Protein AF-A0A7X6GDA0-F1 (afdb_monomer_lite)

Radius of gyration: 28.95 Å; chains: 1; bounding box: 77×45×60 Å

Structure (mmCIF, N/CA/C/O backbone):
data_AF-A0A7X6GDA0-F1
#
_entry.id   AF-A0A7X6GDA0-F1
#
loop_
_atom_site.group_PDB
_atom_site.id
_atom_site.type_symbol
_atom_site.label_atom_id
_atom_site.label_alt_id
_atom_site.label_comp_id
_atom_site.label_asym_id
_atom_site.label_entity_id
_atom_site.label_seq_id
_atom_site.pdbx_PDB_ins_code
_atom_site.Cartn_x
_atom_site.Cartn_y
_atom_site.Cartn_z
_atom_site.occupancy
_atom_site.B_iso_or_equiv
_atom_site.auth_seq_id
_atom_site.auth_comp_id
_atom_site.auth_asym_id
_atom_site.auth_atom_id
_atom_site.pdbx_PDB_model_num
ATOM 1 N N . MET A 1 1 ? -23.484 -17.228 -17.384 1.00 45.59 1 MET A N 1
ATOM 2 C CA . MET A 1 1 ? -22.790 -18.532 -17.406 1.00 45.59 1 MET A CA 1
ATOM 3 C C . MET A 1 1 ? -22.119 -18.709 -18.762 1.00 45.59 1 MET A C 1
ATOM 5 O O . MET A 1 1 ? -22.792 -19.234 -19.617 1.00 45.59 1 MET A O 1
ATOM 9 N N . PHE A 1 2 ? -20.891 -18.221 -18.976 1.00 39.00 2 PHE A N 1
ATOM 10 C CA . PHE A 1 2 ? -19.937 -18.531 -20.073 1.00 39.00 2 PHE A CA 1
ATOM 11 C C . PHE A 1 2 ? -18.741 -17.587 -19.851 1.00 39.00 2 PHE A C 1
ATOM 13 O O . PHE A 1 2 ? -18.967 -16.425 -19.544 1.00 39.00 2 PHE A O 1
ATOM 20 N N . ALA A 1 3 ? -17.473 -17.927 -19.988 1.00 46.41 3 ALA A N 1
ATOM 21 C CA . ALA A 1 3 ? -16.740 -19.177 -19.969 1.00 46.41 3 ALA A CA 1
ATOM 22 C C . ALA A 1 3 ? -15.289 -18.738 -19.714 1.00 46.41 3 ALA A C 1
ATOM 24 O O . ALA A 1 3 ? -14.845 -17.717 -20.238 1.00 46.41 3 ALA A O 1
ATOM 25 N N . ASN A 1 4 ? -14.583 -19.492 -18.882 1.00 49.69 4 ASN A N 1
ATOM 26 C CA . ASN A 1 4 ? -13.170 -19.301 -18.593 1.00 49.69 4 ASN A CA 1
ATOM 27 C C . ASN A 1 4 ? -12.352 -19.372 -19.890 1.00 49.69 4 ASN A C 1
ATOM 29 O O . ASN A 1 4 ? -12.374 -20.400 -20.566 1.00 49.69 4 ASN A O 1
ATOM 33 N N . LEU A 1 5 ? -11.599 -18.321 -20.216 1.00 53.31 5 LEU A N 1
ATOM 34 C CA . LEU A 1 5 ? -10.538 -18.410 -21.215 1.00 53.31 5 LEU A CA 1
ATOM 35 C C . LEU A 1 5 ? -9.213 -18.629 -20.492 1.00 53.31 5 LEU A C 1
ATOM 37 O O . LEU A 1 5 ? -8.702 -17.777 -19.770 1.00 53.31 5 LEU A O 1
ATOM 41 N N . HIS A 1 6 ? -8.737 -19.858 -20.646 1.00 53.34 6 HIS A N 1
ATOM 42 C CA . HIS A 1 6 ? -7.552 -20.413 -20.027 1.00 53.34 6 HIS A CA 1
ATOM 43 C C . HIS A 1 6 ? -6.275 -19.717 -20.512 1.00 53.34 6 HIS A C 1
ATOM 45 O O . HIS A 1 6 ? -6.033 -19.575 -21.708 1.00 53.34 6 HIS A O 1
ATOM 51 N N . TYR A 1 7 ? -5.434 -19.360 -19.545 1.00 45.78 7 TYR A N 1
ATOM 52 C CA . TYR A 1 7 ? -4.042 -18.955 -19.704 1.00 45.78 7 TYR A CA 1
ATOM 53 C C . TYR A 1 7 ? -3.219 -20.105 -20.312 1.00 45.78 7 TYR A C 1
ATOM 55 O O . TYR A 1 7 ? -3.065 -21.163 -19.696 1.00 45.78 7 TYR A O 1
ATOM 63 N N . THR A 1 8 ? -2.695 -19.921 -21.526 1.00 54.19 8 THR A N 1
ATOM 64 C CA . THR A 1 8 ? -1.843 -20.912 -22.198 1.00 54.19 8 THR A CA 1
ATOM 65 C C . THR A 1 8 ? -0.380 -20.669 -21.854 1.00 54.19 8 THR A C 1
ATOM 67 O O . THR A 1 8 ? 0.258 -19.740 -22.349 1.00 54.19 8 THR A O 1
ATOM 70 N N . ALA A 1 9 ? 0.147 -21.534 -20.995 1.00 46.72 9 ALA A N 1
ATOM 71 C CA . ALA A 1 9 ? 1.543 -21.574 -20.613 1.00 46.72 9 ALA A CA 1
ATOM 72 C C . ALA A 1 9 ? 2.436 -22.237 -21.684 1.00 46.72 9 ALA A C 1
ATOM 74 O O . ALA A 1 9 ? 2.055 -23.221 -22.312 1.00 46.72 9 ALA A O 1
ATOM 75 N N . ARG A 1 10 ? 3.694 -21.775 -21.704 1.00 50.91 10 ARG A N 1
ATOM 76 C CA . ARG A 1 10 ? 4.923 -22.576 -21.861 1.00 50.91 10 ARG A CA 1
ATOM 77 C C . ARG A 1 10 ? 5.287 -23.068 -23.275 1.00 50.91 10 ARG A C 1
ATOM 79 O O . ARG A 1 10 ? 4.845 -24.117 -23.728 1.00 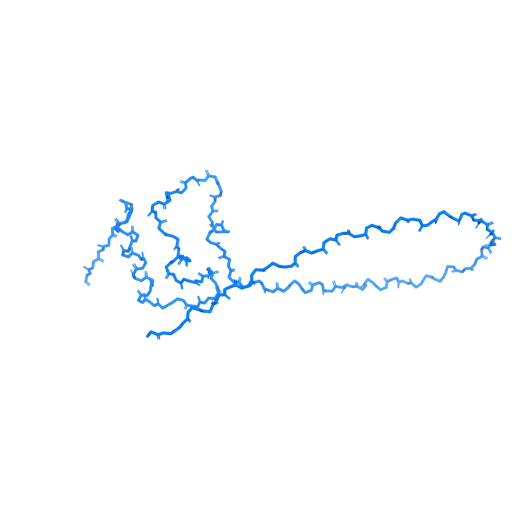50.91 10 ARG A O 1
ATOM 86 N N . LYS A 1 11 ? 6.307 -22.430 -23.862 1.00 53.75 11 LYS A N 1
ATOM 87 C CA . LYS A 1 11 ? 7.265 -23.116 -24.746 1.00 53.75 11 LYS A CA 1
ATOM 88 C C . LYS A 1 11 ? 8.669 -22.524 -24.590 1.00 53.75 11 LYS A C 1
ATOM 90 O O . LYS A 1 11 ? 9.060 -21.626 -25.320 1.00 53.75 11 LYS A O 1
ATOM 95 N N . ASN A 1 12 ? 9.417 -23.047 -23.619 1.00 58.22 12 ASN A N 1
ATOM 96 C CA . ASN A 1 12 ? 10.870 -22.918 -23.575 1.00 58.22 12 ASN A CA 1
ATOM 97 C C . ASN A 1 12 ? 11.446 -24.213 -24.160 1.00 58.22 12 ASN A C 1
ATOM 99 O O . ASN A 1 12 ? 11.232 -25.279 -23.581 1.00 58.22 12 ASN A O 1
ATOM 103 N N . SER A 1 13 ? 12.121 -24.146 -25.307 1.00 55.50 13 SER A N 1
ATOM 104 C CA . SER A 1 13 ? 12.787 -25.310 -25.896 1.00 55.50 13 SER A CA 1
ATOM 105 C C . SER A 1 13 ? 14.222 -24.978 -26.290 1.00 55.50 13 SER A C 1
ATOM 107 O O . SER A 1 13 ? 14.469 -24.456 -27.369 1.00 55.50 13 SER A O 1
ATOM 109 N N . LEU A 1 14 ? 15.119 -25.364 -25.381 1.00 55.09 14 LEU A N 1
ATOM 110 C CA . LEU A 1 14 ? 16.316 -26.161 -25.651 1.00 55.09 14 LEU A CA 1
ATOM 111 C C . LEU A 1 14 ? 17.443 -25.510 -26.470 1.00 55.09 14 LEU A C 1
ATOM 113 O O . LEU A 1 14 ? 17.391 -25.368 -27.686 1.00 55.09 14 LEU A O 1
ATOM 117 N N . SER A 1 15 ? 18.522 -25.244 -25.730 1.00 47.56 15 SER A N 1
ATOM 118 C CA . SER A 1 15 ? 19.909 -25.158 -26.184 1.00 47.56 15 SER A CA 1
ATOM 119 C C . SER A 1 15 ? 20.271 -26.293 -27.150 1.00 47.56 15 SER A C 1
ATOM 121 O O . SER A 1 15 ? 20.088 -27.468 -26.827 1.00 47.56 15 SER A O 1
ATOM 123 N N . LEU A 1 16 ? 20.842 -25.933 -28.300 1.00 51.34 16 LEU A N 1
ATOM 124 C CA . LEU A 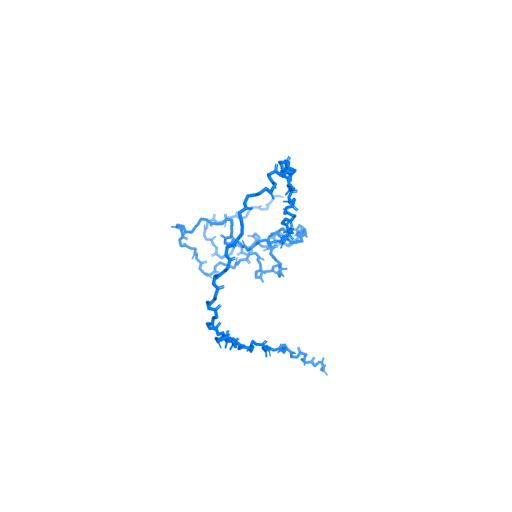1 16 ? 21.629 -26.822 -29.149 1.00 51.34 16 LEU A CA 1
ATOM 125 C C . LEU A 1 16 ? 22.998 -26.179 -29.364 1.00 51.34 16 LEU A C 1
ATOM 127 O O . LEU A 1 16 ? 23.195 -25.327 -30.228 1.00 51.34 16 LEU A O 1
ATOM 131 N N . ALA A 1 17 ? 23.938 -26.597 -28.520 1.00 50.38 17 ALA A N 1
ATOM 132 C CA . ALA A 1 17 ? 25.360 -26.424 -28.734 1.00 50.38 17 ALA A CA 1
ATOM 133 C C . ALA A 1 17 ? 25.755 -27.047 -30.084 1.00 50.38 17 ALA A C 1
ATOM 135 O O . ALA A 1 17 ? 25.581 -28.248 -30.285 1.00 50.38 17 ALA A O 1
ATOM 136 N N . SER A 1 18 ? 26.316 -26.241 -30.985 1.00 51.19 18 SER A N 1
ATOM 137 C CA . SER A 1 18 ? 27.047 -26.737 -32.150 1.00 51.19 18 SER A CA 1
ATOM 138 C C . SER A 1 18 ? 28.539 -26.542 -31.902 1.00 51.19 18 SER A C 1
ATOM 140 O O . SER A 1 18 ? 29.073 -25.440 -31.996 1.00 51.19 18 SER A O 1
ATOM 142 N N . LEU A 1 19 ? 29.171 -27.648 -31.526 1.00 48.59 19 LEU A N 1
ATOM 143 C CA . LEU A 1 19 ? 30.608 -27.885 -31.423 1.00 48.59 19 LEU A CA 1
ATOM 144 C C . LEU A 1 19 ? 31.094 -28.468 -32.767 1.00 48.59 19 LEU A C 1
ATOM 146 O O . LEU A 1 19 ? 30.356 -29.253 -33.353 1.00 48.59 19 LEU A O 1
ATOM 150 N N . LEU A 1 20 ? 32.335 -28.141 -33.164 1.00 44.59 20 LEU A N 1
ATOM 151 C CA . LEU A 1 20 ? 33.132 -28.517 -34.364 1.00 44.59 20 LEU A CA 1
ATOM 152 C C . LEU A 1 20 ? 33.337 -27.330 -35.331 1.00 44.59 20 LEU A C 1
ATOM 154 O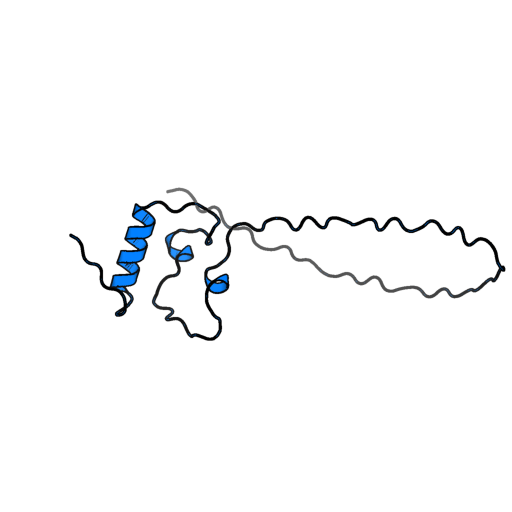 O . LEU A 1 20 ? 32.384 -26.657 -35.682 1.00 44.59 20 LEU A O 1
ATOM 158 N N . ALA A 1 21 ? 34.535 -27.017 -35.835 1.00 46.75 21 ALA A N 1
ATOM 159 C CA . ALA A 1 21 ? 35.738 -27.828 -35.998 1.00 46.75 21 ALA A CA 1
ATOM 160 C C . ALA A 1 21 ? 37.022 -26.974 -35.965 1.00 46.75 21 ALA A C 1
ATOM 162 O O . ALA A 1 21 ? 37.020 -25.797 -36.324 1.00 46.75 21 ALA A O 1
ATOM 163 N N . LEU A 1 22 ? 38.124 -27.617 -35.566 1.00 48.19 22 LEU A N 1
ATOM 164 C CA . LEU A 1 22 ? 39.490 -27.129 -35.728 1.00 48.19 22 LEU A CA 1
ATOM 165 C C . LEU A 1 22 ? 39.845 -26.942 -37.210 1.00 48.19 22 LEU A C 1
ATOM 167 O O . LEU A 1 22 ? 39.499 -27.772 -38.048 1.00 48.19 22 LEU A O 1
ATOM 171 N N . GLY A 1 23 ? 40.646 -25.916 -37.489 1.00 47.00 23 GLY A N 1
ATOM 172 C CA . GLY A 1 23 ? 41.312 -25.718 -38.772 1.00 47.00 23 GLY A CA 1
ATOM 173 C C . GLY A 1 23 ? 42.389 -24.643 -38.673 1.00 47.00 23 GLY A C 1
ATOM 174 O O . GLY A 1 23 ? 42.186 -23.513 -39.097 1.00 47.00 23 GLY A O 1
ATOM 175 N N . THR A 1 24 ? 43.534 -24.976 -38.079 1.00 54.12 24 THR A N 1
ATOM 176 C CA . THR A 1 24 ? 44.763 -24.181 -38.191 1.00 54.12 24 THR A CA 1
ATOM 177 C C . THR A 1 24 ? 45.364 -24.355 -39.584 1.00 54.12 24 THR A C 1
ATOM 179 O O . THR A 1 24 ? 45.662 -25.492 -39.929 1.00 54.12 24 THR A O 1
ATOM 182 N N . ILE A 1 25 ? 45.627 -23.268 -40.318 1.00 60.00 25 ILE A N 1
ATOM 183 C CA . ILE A 1 25 ? 46.816 -23.078 -41.174 1.00 60.00 25 ILE A CA 1
ATOM 184 C C . ILE A 1 25 ? 47.115 -21.571 -41.216 1.00 60.00 25 ILE A C 1
ATOM 186 O O . ILE A 1 25 ? 46.261 -20.754 -41.551 1.00 60.00 25 ILE A O 1
ATOM 190 N N . ALA A 1 26 ? 48.348 -21.230 -40.848 1.00 48.34 26 ALA A N 1
ATOM 191 C CA . ALA A 1 26 ? 48.938 -19.906 -40.951 1.00 48.34 26 ALA A CA 1
ATOM 192 C C . ALA A 1 26 ? 49.553 -19.706 -42.346 1.00 48.34 26 ALA A C 1
ATOM 194 O O . ALA A 1 26 ? 50.265 -20.583 -42.833 1.00 48.34 26 ALA A O 1
ATOM 195 N N . PHE A 1 27 ? 49.351 -18.537 -42.957 1.00 45.09 27 PHE A N 1
ATOM 196 C CA . PHE A 1 27 ? 50.189 -18.062 -44.058 1.00 45.09 27 PHE A CA 1
ATOM 197 C C . PHE A 1 27 ? 50.410 -16.557 -43.901 1.00 45.09 27 PHE A C 1
ATOM 199 O O . PHE A 1 27 ? 49.465 -15.770 -43.905 1.00 45.09 27 PHE A O 1
ATOM 206 N N . GLY A 1 28 ? 51.666 -16.182 -43.664 1.00 46.78 28 GLY A N 1
ATOM 207 C CA . GLY A 1 28 ? 52.084 -14.803 -43.459 1.00 46.78 28 GLY A CA 1
ATOM 208 C C . GLY A 1 28 ? 52.201 -14.037 -44.772 1.00 46.78 28 GLY A C 1
ATOM 209 O O . GLY A 1 28 ? 52.686 -14.565 -45.768 1.00 46.78 28 GLY A O 1
ATOM 210 N N . ALA A 1 29 ? 51.827 -12.762 -44.738 1.00 46.53 29 ALA A N 1
ATOM 211 C CA . ALA A 1 29 ? 52.375 -11.740 -45.614 1.00 46.53 29 ALA A CA 1
ATOM 212 C C . ALA A 1 29 ? 52.364 -10.402 -44.869 1.00 46.53 29 ALA A C 1
ATOM 214 O O . ALA A 1 29 ? 51.465 -10.079 -44.095 1.00 46.53 29 ALA A O 1
ATOM 215 N N . THR A 1 30 ? 53.457 -9.688 -45.057 1.00 48.22 30 THR A N 1
ATOM 216 C CA . THR A 1 30 ? 53.955 -8.556 -44.292 1.00 48.22 30 THR A CA 1
ATOM 217 C C . THR A 1 30 ? 53.294 -7.232 -44.679 1.00 48.22 30 THR A C 1
ATOM 219 O O . THR A 1 30 ? 53.073 -6.974 -45.855 1.00 48.22 30 THR A O 1
ATOM 222 N N . SER A 1 31 ? 53.097 -6.379 -43.668 1.00 55.66 31 SER A N 1
ATOM 223 C CA . SER A 1 31 ? 53.173 -4.905 -43.674 1.00 55.66 31 SER A CA 1
ATOM 224 C C . SER A 1 31 ? 52.557 -4.100 -44.833 1.00 55.66 31 SER A C 1
ATOM 226 O O . SER A 1 31 ? 53.130 -4.003 -45.915 1.00 55.66 31 SER A O 1
ATOM 228 N N . SER A 1 32 ? 51.491 -3.372 -44.483 1.00 46.28 32 SER A N 1
ATOM 229 C CA . SER A 1 32 ? 51.008 -2.048 -44.941 1.00 46.28 32 SER A CA 1
ATOM 230 C C . SER A 1 32 ? 49.486 -2.153 -45.089 1.00 46.28 32 SER A C 1
ATOM 232 O O . SER A 1 32 ? 48.983 -2.967 -45.841 1.00 46.28 32 SER A O 1
ATOM 234 N N . GLN A 1 33 ? 48.663 -1.492 -44.283 1.00 49.16 33 GLN A N 1
ATOM 235 C CA . GLN A 1 33 ? 48.499 -0.050 -44.275 1.00 49.16 33 GLN A CA 1
ATOM 236 C C . GLN A 1 33 ? 47.704 0.299 -43.009 1.00 49.16 33 GLN A C 1
ATOM 238 O O . GLN A 1 33 ? 46.542 -0.072 -42.862 1.00 49.16 33 GLN A O 1
ATOM 243 N N . GLN A 1 34 ? 48.340 0.997 -42.074 1.00 49.66 34 GLN A N 1
ATOM 244 C CA . GLN A 1 34 ? 47.634 1.664 -40.991 1.00 49.66 34 GLN A CA 1
ATOM 245 C C . GLN A 1 34 ? 46.965 2.902 -41.591 1.00 49.66 34 GLN A C 1
ATOM 247 O O . GLN A 1 34 ? 47.558 3.977 -41.643 1.00 49.66 34 GLN A O 1
ATOM 252 N N . VAL A 1 35 ? 45.746 2.735 -42.104 1.00 41.94 35 VAL A N 1
ATOM 253 C CA . VAL A 1 35 ? 44.830 3.862 -42.271 1.00 41.94 35 VAL A CA 1
ATOM 254 C C . VAL A 1 35 ? 44.242 4.102 -40.893 1.00 41.94 35 VAL A C 1
ATOM 256 O O . VAL A 1 35 ? 43.367 3.369 -40.438 1.00 41.94 35 VAL A O 1
ATOM 259 N N . SER A 1 36 ? 44.767 5.113 -40.208 1.00 42.47 36 SER A N 1
ATOM 260 C CA . SER A 1 36 ? 44.164 5.695 -39.015 1.00 42.47 36 SER A CA 1
ATOM 261 C C . SER A 1 36 ? 42.848 6.367 -39.413 1.00 42.47 36 SER A C 1
ATOM 263 O O . SER A 1 36 ? 42.734 7.589 -39.418 1.00 42.47 36 SER A O 1
ATOM 265 N N . ALA A 1 37 ? 41.838 5.581 -39.784 1.00 50.47 37 ALA A N 1
ATOM 266 C CA . ALA A 1 37 ? 40.474 6.029 -39.612 1.00 50.47 37 ALA A CA 1
ATOM 267 C C . ALA A 1 37 ? 40.317 6.154 -38.099 1.00 50.47 37 ALA A C 1
ATOM 269 O O . ALA A 1 37 ? 40.299 5.145 -37.393 1.00 50.47 37 ALA A O 1
ATOM 270 N N . GLN A 1 38 ? 40.301 7.389 -37.588 1.00 63.22 38 GLN A N 1
ATOM 271 C CA . GLN A 1 38 ? 39.780 7.637 -36.251 1.00 63.22 38 GLN A CA 1
ATOM 272 C C . GLN A 1 38 ? 38.474 6.849 -36.160 1.00 63.22 38 GLN A C 1
ATOM 274 O O . GLN A 1 38 ? 37.586 7.095 -36.984 1.00 63.22 38 GLN A O 1
ATOM 279 N N . PRO A 1 39 ? 38.342 5.886 -35.232 1.00 56.50 39 PRO A N 1
ATOM 280 C CA . PRO A 1 39 ? 37.031 5.370 -34.935 1.00 56.50 39 PRO A CA 1
ATOM 281 C C . PRO A 1 39 ? 36.287 6.590 -34.412 1.00 56.50 39 PRO A C 1
ATOM 283 O O . PRO A 1 39 ? 36.555 7.067 -33.309 1.00 56.50 39 PRO A O 1
ATOM 286 N N . ALA A 1 40 ? 35.418 7.172 -35.241 1.00 55.66 40 ALA A N 1
ATOM 287 C CA . ALA A 1 40 ? 34.356 7.997 -34.715 1.00 55.66 40 ALA A CA 1
ATOM 288 C C . ALA A 1 40 ? 33.733 7.109 -33.647 1.00 55.66 40 ALA A C 1
ATOM 290 O O . ALA A 1 40 ? 33.282 6.005 -33.963 1.00 55.66 40 ALA A O 1
ATOM 291 N N . LEU A 1 41 ? 33.870 7.515 -32.383 1.00 51.44 41 LEU A N 1
ATOM 292 C CA . LEU A 1 41 ? 33.219 6.863 -31.267 1.00 51.44 41 LEU A CA 1
ATOM 293 C C . LEU A 1 41 ? 31.745 6.920 -31.626 1.00 51.44 41 LEU A C 1
ATOM 295 O O . LEU A 1 41 ? 31.093 7.951 -31.479 1.00 51.44 41 LEU A O 1
ATOM 299 N N . SER A 1 42 ? 31.272 5.840 -32.240 1.00 56.22 42 SER A N 1
ATOM 300 C CA . SER A 1 42 ? 29.884 5.646 -32.566 1.00 56.22 42 SER A CA 1
ATOM 301 C C . SER A 1 42 ? 29.272 5.422 -31.204 1.00 56.22 42 SER A C 1
ATOM 303 O O . SER A 1 42 ? 29.242 4.300 -30.702 1.00 56.22 42 SER A O 1
ATOM 305 N N . SER A 1 43 ? 28.934 6.529 -30.547 1.00 59.97 43 SER A N 1
ATOM 306 C CA . SER A 1 43 ? 28.170 6.567 -29.320 1.00 59.97 43 SER A CA 1
ATOM 307 C C . SER A 1 43 ? 26.840 5.931 -29.676 1.00 59.97 43 SER A C 1
ATOM 309 O O . SER A 1 43 ? 25.907 6.608 -30.102 1.00 59.97 43 SER A O 1
ATOM 311 N N . ALA A 1 44 ? 26.792 4.602 -29.624 1.00 65.25 44 ALA A N 1
ATOM 312 C CA . ALA A 1 44 ? 25.558 3.864 -29.680 1.00 65.25 44 ALA A CA 1
ATOM 313 C C . ALA A 1 44 ? 24.781 4.353 -28.464 1.00 65.25 44 ALA A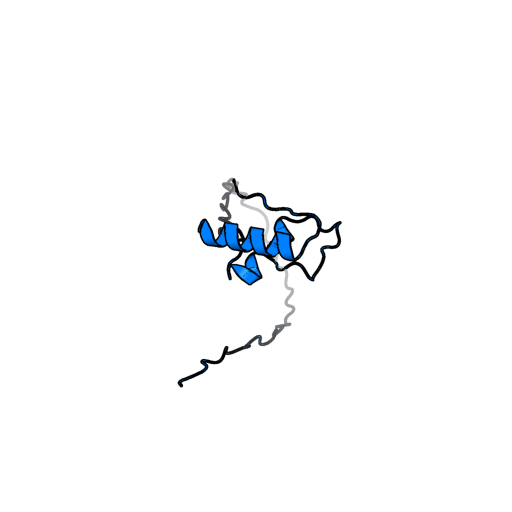 C 1
ATOM 315 O O . ALA A 1 44 ? 25.096 4.010 -27.325 1.00 65.25 44 ALA A O 1
ATOM 316 N N . VAL A 1 45 ? 23.844 5.265 -28.708 1.00 71.62 45 VAL A N 1
ATOM 317 C CA . VAL A 1 45 ? 22.875 5.683 -27.710 1.00 71.62 45 VAL A CA 1
ATOM 318 C C . VAL A 1 45 ? 22.040 4.442 -27.446 1.00 71.62 45 VAL A C 1
ATOM 320 O O . VAL A 1 45 ? 21.134 4.109 -28.206 1.00 71.62 45 VAL A O 1
ATOM 323 N N . THR A 1 46 ? 22.412 3.700 -26.408 1.00 73.88 46 THR A N 1
ATOM 324 C CA . THR A 1 46 ? 21.583 2.632 -25.868 1.00 73.88 46 THR A CA 1
ATOM 325 C C . THR A 1 46 ? 20.344 3.305 -25.295 1.00 73.88 46 THR A C 1
ATOM 327 O O . THR A 1 46 ? 20.381 3.861 -24.200 1.00 73.88 46 THR A O 1
ATOM 330 N N . ILE A 1 47 ? 19.257 3.316 -26.065 1.00 79.50 47 ILE A N 1
ATOM 331 C CA . ILE A 1 47 ? 17.947 3.710 -25.556 1.00 79.50 47 ILE A CA 1
ATOM 332 C C . ILE A 1 47 ? 17.470 2.543 -24.695 1.00 79.50 47 ILE A C 1
ATOM 334 O O . ILE A 1 47 ? 16.964 1.549 -25.215 1.00 79.50 47 ILE A O 1
ATOM 338 N N . THR A 1 48 ? 17.688 2.628 -23.383 1.00 81.62 48 THR A N 1
ATOM 339 C CA . THR A 1 48 ? 17.031 1.719 -22.442 1.00 81.62 48 THR A CA 1
ATOM 340 C C . THR A 1 48 ? 15.534 2.029 -22.497 1.00 81.62 48 THR A C 1
ATOM 342 O O . THR A 1 48 ? 15.165 3.177 -22.242 1.00 81.62 48 THR A O 1
ATOM 345 N N . PRO A 1 49 ? 14.671 1.072 -22.881 1.00 79.31 49 PRO A N 1
ATOM 346 C CA . PRO A 1 49 ? 13.236 1.310 -22.901 1.00 79.31 49 PRO A CA 1
ATOM 347 C C . PRO A 1 49 ? 12.739 1.558 -21.476 1.00 79.31 49 PRO A C 1
ATOM 349 O O . PRO A 1 49 ? 13.189 0.901 -20.535 1.00 79.31 49 PRO A O 1
ATOM 352 N N . ASP A 1 50 ? 11.814 2.505 -21.332 1.00 79.75 50 ASP A N 1
ATOM 353 C CA . ASP A 1 50 ? 11.088 2.689 -20.082 1.00 79.75 50 ASP A CA 1
ATOM 354 C C . ASP A 1 50 ? 10.248 1.437 -19.805 1.00 79.75 50 ASP A C 1
ATOM 356 O O . ASP A 1 50 ? 9.526 0.950 -20.676 1.00 79.75 50 ASP A O 1
ATOM 360 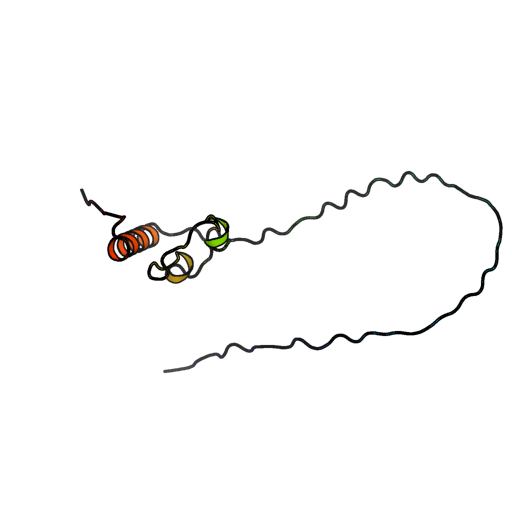N N . VAL A 1 51 ? 10.403 0.879 -18.608 1.00 81.44 51 VAL A N 1
ATOM 361 C CA . VAL A 1 51 ? 9.779 -0.389 -18.199 1.00 81.44 51 VAL A CA 1
ATOM 362 C C . VAL A 1 51 ? 8.417 -0.183 -17.528 1.00 81.44 51 VAL A C 1
ATOM 364 O O . VAL A 1 51 ? 7.806 -1.164 -17.110 1.00 81.44 51 VAL A O 1
ATOM 367 N N . GLY A 1 52 ? 7.934 1.061 -17.440 1.00 86.19 52 GLY A N 1
ATOM 368 C CA . GLY A 1 52 ? 6.671 1.394 -16.788 1.00 86.19 52 GLY A CA 1
ATOM 369 C C . GLY A 1 52 ? 6.733 1.236 -15.267 1.00 86.19 52 GLY A C 1
ATOM 370 O O . GLY A 1 52 ? 7.756 1.522 -14.630 1.00 86.19 52 GLY A O 1
ATOM 371 N N . GLY A 1 53 ? 5.623 0.798 -14.671 1.00 88.81 53 GLY A N 1
ATOM 372 C CA . GLY A 1 53 ? 5.483 0.697 -13.219 1.00 88.81 53 GLY A CA 1
ATOM 373 C C . GLY A 1 53 ? 6.387 -0.356 -12.568 1.00 88.81 53 GLY A C 1
ATOM 374 O O . GLY A 1 53 ? 6.694 -1.397 -13.150 1.00 88.81 53 GLY A O 1
ATOM 375 N N . GLN A 1 54 ? 6.777 -0.109 -11.317 1.00 92.25 54 GLN A N 1
ATOM 376 C CA . GLN A 1 54 ? 7.632 -0.998 -10.522 1.00 92.25 54 GLN A CA 1
ATOM 377 C C . GLN A 1 54 ? 6.865 -1.649 -9.365 1.00 92.25 54 GLN A C 1
ATOM 379 O O . GLN A 1 54 ? 5.908 -1.056 -8.852 1.00 92.25 54 GLN A O 1
ATOM 384 N N . PRO A 1 55 ? 7.287 -2.849 -8.926 1.00 91.62 55 PRO A N 1
ATOM 385 C CA . PRO A 1 55 ? 6.684 -3.494 -7.777 1.00 91.62 55 PRO A CA 1
ATOM 386 C C . PRO A 1 55 ? 6.982 -2.720 -6.487 1.00 91.62 55 PRO A C 1
ATOM 388 O O . PRO A 1 55 ? 8.010 -2.051 -6.369 1.00 91.62 55 PRO A O 1
ATOM 391 N N . VAL A 1 56 ? 6.140 -2.880 -5.469 1.00 90.81 56 VAL A N 1
ATOM 392 C CA . VAL A 1 56 ? 6.283 -2.228 -4.160 1.00 90.81 56 VAL A CA 1
ATOM 393 C C . VAL A 1 56 ? 7.644 -2.503 -3.517 1.00 90.81 56 VAL A C 1
ATOM 395 O O . VAL A 1 56 ? 8.216 -1.625 -2.877 1.00 90.81 56 VAL A O 1
ATOM 398 N N . THR A 1 57 ? 8.210 -3.687 -3.751 1.00 91.00 57 THR A N 1
ATOM 399 C CA . THR A 1 57 ? 9.530 -4.082 -3.247 1.00 91.00 57 THR A CA 1
ATOM 400 C C . THR A 1 57 ? 10.660 -3.213 -3.791 1.00 91.00 57 THR A C 1
ATOM 402 O O . THR A 1 57 ? 11.666 -3.064 -3.119 1.00 91.00 57 THR A O 1
ATOM 405 N N . ALA A 1 58 ? 10.503 -2.585 -4.961 1.00 91.69 58 ALA A N 1
ATOM 406 C CA . ALA A 1 58 ? 11.507 -1.668 -5.505 1.00 91.69 58 ALA A CA 1
ATOM 407 C C . ALA A 1 58 ? 11.624 -0.359 -4.700 1.00 91.69 58 ALA A C 1
ATOM 409 O O . ALA A 1 58 ? 12.624 0.349 -4.811 1.00 91.69 58 ALA A O 1
ATOM 410 N N . TYR A 1 59 ? 10.608 -0.029 -3.899 1.00 90.69 59 TYR A N 1
ATOM 411 C CA . TYR A 1 59 ? 10.544 1.202 -3.106 1.00 90.69 59 TYR A CA 1
ATOM 412 C C . TYR A 1 59 ? 10.760 0.966 -1.611 1.00 90.69 59 TYR A C 1
ATOM 414 O O . TYR A 1 59 ? 10.873 1.922 -0.842 1.00 90.69 59 TYR A O 1
ATOM 422 N N . LEU A 1 60 ? 10.778 -0.295 -1.184 1.00 91.31 60 LEU A N 1
ATOM 423 C CA . LEU A 1 60 ? 10.875 -0.681 0.214 1.00 91.31 60 LEU A CA 1
ATOM 424 C C . LEU A 1 60 ? 12.278 -1.227 0.519 1.00 91.31 60 LEU A C 1
ATOM 426 O O . LEU A 1 60 ? 12.819 -1.979 -0.283 1.00 91.31 60 LEU A O 1
ATOM 430 N N . PRO A 1 61 ? 12.892 -0.870 1.662 1.00 92.81 61 PRO A N 1
ATOM 431 C CA . PRO A 1 61 ? 14.186 -1.419 2.051 1.00 92.81 61 PRO A CA 1
ATOM 432 C C . PRO A 1 61 ? 14.112 -2.923 2.346 1.00 92.81 61 PRO A C 1
ATOM 434 O O . PRO A 1 61 ? 13.326 -3.362 3.186 1.00 92.81 61 PRO A O 1
ATOM 437 N N . ASP A 1 62 ? 15.031 -3.688 1.758 1.00 89.56 62 ASP A N 1
ATOM 438 C CA . ASP A 1 62 ? 15.146 -5.143 1.961 1.00 89.56 62 ASP A CA 1
ATOM 439 C C . ASP A 1 62 ? 15.578 -5.538 3.387 1.00 89.56 62 ASP A C 1
ATOM 441 O O . ASP A 1 62 ? 15.494 -6.698 3.786 1.00 89.56 62 ASP A O 1
ATOM 445 N N . THR A 1 63 ? 16.053 -4.575 4.182 1.00 91.44 63 THR A N 1
ATOM 446 C CA . THR A 1 63 ? 16.562 -4.795 5.546 1.00 91.44 63 THR A CA 1
ATOM 447 C C . THR A 1 63 ? 15.449 -5.023 6.577 1.00 91.44 63 THR A C 1
ATOM 449 O O . THR A 1 63 ? 15.735 -5.377 7.722 1.00 91.44 63 THR A O 1
ATOM 452 N N . VAL A 1 64 ? 14.181 -4.793 6.219 1.00 90.44 64 VAL A N 1
ATOM 453 C CA . VAL A 1 64 ? 13.047 -4.852 7.152 1.00 90.44 64 VAL A CA 1
ATOM 454 C C . VAL A 1 64 ? 12.096 -5.981 6.765 1.00 90.44 64 VAL A C 1
ATOM 456 O O . VAL A 1 64 ? 11.716 -6.129 5.609 1.00 90.44 64 VAL A O 1
ATOM 459 N N . SER A 1 65 ? 11.663 -6.763 7.756 1.00 90.44 65 SER A N 1
ATOM 460 C CA . SER A 1 65 ? 10.611 -7.761 7.556 1.00 90.44 65 SER A CA 1
ATOM 461 C C . SER A 1 65 ? 9.238 -7.094 7.604 1.00 90.44 65 SER A C 1
ATOM 463 O O . SER A 1 65 ? 8.839 -6.549 8.635 1.00 90.44 65 SER A O 1
ATOM 465 N N . TYR A 1 66 ? 8.494 -7.177 6.505 1.00 89.31 66 TYR A N 1
ATOM 466 C CA . TYR A 1 66 ? 7.128 -6.663 6.409 1.00 89.31 66 TYR A CA 1
ATOM 467 C C . TYR A 1 66 ? 6.104 -7.687 6.909 1.00 89.31 66 TYR A C 1
ATOM 469 O O . TYR A 1 66 ? 6.312 -8.895 6.805 1.00 89.31 66 TYR A O 1
ATOM 477 N N . ASN A 1 67 ? 4.988 -7.205 7.461 1.00 90.81 67 ASN A N 1
ATOM 478 C CA . ASN A 1 67 ? 3.893 -8.065 7.904 1.00 90.81 67 ASN A CA 1
ATOM 479 C C . ASN A 1 67 ? 3.099 -8.571 6.681 1.00 90.81 67 ASN A C 1
ATOM 481 O O . ASN A 1 67 ? 2.460 -7.753 6.017 1.00 90.81 67 ASN A O 1
ATOM 485 N N . PRO A 1 68 ? 3.070 -9.890 6.403 1.00 89.56 68 PRO A N 1
ATOM 486 C CA . PRO A 1 68 ? 2.369 -10.440 5.241 1.00 89.56 68 PRO A CA 1
ATOM 487 C C . PRO A 1 68 ? 0.839 -10.342 5.346 1.00 89.56 68 PRO A C 1
ATOM 489 O O . PRO A 1 68 ? 0.148 -10.547 4.353 1.00 89.56 68 PRO A O 1
ATOM 492 N N . ALA A 1 69 ? 0.292 -10.040 6.529 1.00 91.06 69 ALA A N 1
ATOM 493 C CA . ALA A 1 69 ? -1.141 -9.807 6.706 1.00 91.06 69 ALA A CA 1
ATOM 494 C C . ALA A 1 69 ? -1.608 -8.464 6.113 1.00 91.06 69 ALA A C 1
ATOM 496 O O . ALA A 1 69 ? -2.812 -8.267 5.931 1.00 91.06 69 ALA A O 1
ATOM 497 N N . ILE A 1 70 ? -0.676 -7.547 5.826 1.00 91.75 70 ILE A N 1
ATOM 498 C CA . ILE A 1 70 ? -0.974 -6.253 5.215 1.00 91.75 70 ILE A CA 1
ATOM 499 C C . ILE A 1 70 ? -0.895 -6.410 3.688 1.00 91.75 70 ILE A C 1
ATOM 501 O O . ILE A 1 70 ? 0.167 -6.755 3.166 1.00 91.75 70 ILE A O 1
ATOM 505 N N . PRO A 1 71 ? -1.996 -6.171 2.956 1.00 91.38 71 PRO A N 1
ATOM 506 C CA . PRO A 1 71 ? -2.009 -6.307 1.506 1.00 91.38 71 PRO A CA 1
ATOM 507 C C . PRO A 1 71 ? -1.171 -5.214 0.835 1.00 91.38 71 PRO A C 1
ATOM 509 O O . PRO A 1 71 ? -1.134 -4.071 1.287 1.00 91.38 71 PRO A O 1
ATOM 512 N N . THR A 1 72 ? -0.527 -5.566 -0.277 1.00 93.31 72 THR A N 1
ATOM 513 C CA . THR A 1 72 ? 0.228 -4.622 -1.108 1.00 93.31 72 THR A CA 1
ATOM 514 C C . THR A 1 72 ? -0.713 -3.763 -1.960 1.00 93.31 72 THR A C 1
ATOM 516 O O . THR A 1 72 ? -1.824 -4.201 -2.282 1.00 93.31 72 THR A O 1
ATOM 519 N N . PRO A 1 73 ? -0.280 -2.561 -2.386 1.00 91.12 73 PRO A N 1
ATOM 520 C CA . PRO A 1 73 ? -1.093 -1.714 -3.257 1.00 91.12 73 PRO A CA 1
ATOM 521 C C . PRO A 1 73 ? -1.421 -2.404 -4.590 1.00 91.12 73 PRO A C 1
ATOM 523 O O . PRO A 1 73 ? -2.552 -2.319 -5.057 1.00 91.12 73 PRO A O 1
ATOM 526 N N . GLU A 1 74 ? -0.485 -3.169 -5.155 1.00 92.56 74 GLU A N 1
ATOM 527 C CA . GLU A 1 74 ? -0.695 -3.979 -6.366 1.00 92.56 74 GLU A CA 1
ATOM 528 C C . GLU A 1 74 ? -1.822 -4.999 -6.231 1.00 92.56 74 GLU A C 1
ATOM 530 O O . GLU A 1 74 ? -2.589 -5.193 -7.171 1.00 92.56 74 GLU A O 1
ATOM 535 N N . SER A 1 75 ? -1.947 -5.636 -5.064 1.00 91.75 75 SER A N 1
ATOM 536 C CA . SER A 1 75 ? -2.986 -6.639 -4.812 1.00 91.75 75 SER A CA 1
ATOM 537 C C . SER A 1 75 ? -4.392 -6.027 -4.846 1.00 91.75 75 SER A C 1
ATOM 539 O O . SER A 1 75 ? -5.339 -6.672 -5.293 1.00 91.75 75 SER A O 1
ATOM 541 N N . LEU A 1 76 ? -4.531 -4.765 -4.420 1.00 90.75 76 LEU A N 1
ATOM 542 C CA . LEU A 1 76 ? -5.812 -4.052 -4.449 1.00 90.75 76 LEU A CA 1
ATOM 543 C C . LEU A 1 76 ? -6.097 -3.363 -5.781 1.00 90.75 76 LEU A C 1
ATOM 545 O O . LEU A 1 76 ? -7.234 -3.371 -6.250 1.00 90.75 76 LEU A O 1
ATOM 549 N N . LEU A 1 77 ? -5.089 -2.698 -6.340 1.00 90.44 77 LEU A N 1
ATOM 550 C CA . LEU A 1 77 ? -5.244 -1.836 -7.510 1.00 90.44 77 LEU A CA 1
ATOM 551 C C . LEU A 1 77 ? -5.103 -2.613 -8.824 1.00 90.44 77 LEU A C 1
ATOM 553 O O . LEU A 1 77 ? -5.565 -2.138 -9.859 1.00 90.44 77 LEU A O 1
ATOM 557 N N . GLY A 1 78 ? -4.482 -3.796 -8.795 1.00 89.94 78 GLY A N 1
ATOM 558 C CA . GLY A 1 78 ? -4.237 -4.626 -9.975 1.00 89.94 78 GLY A CA 1
ATOM 559 C C . GLY A 1 78 ? -3.153 -4.081 -10.908 1.00 89.94 78 GLY A C 1
ATOM 560 O O . GLY A 1 78 ? -3.035 -4.550 -12.037 1.00 89.94 78 GLY A O 1
ATOM 561 N N . ALA A 1 79 ? -2.380 -3.090 -10.460 1.00 91.00 79 ALA A N 1
ATOM 562 C CA . ALA A 1 79 ? -1.324 -2.450 -11.230 1.00 91.00 79 ALA A CA 1
ATOM 563 C C . ALA A 1 79 ? -0.113 -2.128 -10.349 1.00 91.00 79 ALA A C 1
ATOM 565 O O . ALA A 1 79 ? -0.257 -1.853 -9.156 1.00 91.00 79 ALA A O 1
ATOM 566 N N . ASN A 1 80 ? 1.068 -2.131 -10.970 1.00 92.19 80 ASN A N 1
ATOM 567 C CA . ASN A 1 80 ? 2.316 -1.713 -10.342 1.00 92.19 80 ASN A CA 1
ATOM 568 C C . ASN A 1 80 ? 2.319 -0.210 -10.053 1.00 92.19 80 ASN A C 1
ATOM 570 O O . ASN A 1 80 ? 1.607 0.580 -10.686 1.00 92.19 80 ASN A O 1
ATOM 574 N N . ILE A 1 81 ? 3.173 0.198 -9.120 1.00 89.69 81 ILE A N 1
ATOM 575 C CA . ILE A 1 81 ? 3.328 1.603 -8.757 1.00 89.69 81 ILE A CA 1
ATOM 576 C C . ILE A 1 81 ? 3.924 2.349 -9.955 1.00 89.69 81 ILE A C 1
ATOM 578 O O . ILE A 1 81 ? 4.983 1.986 -10.458 1.00 89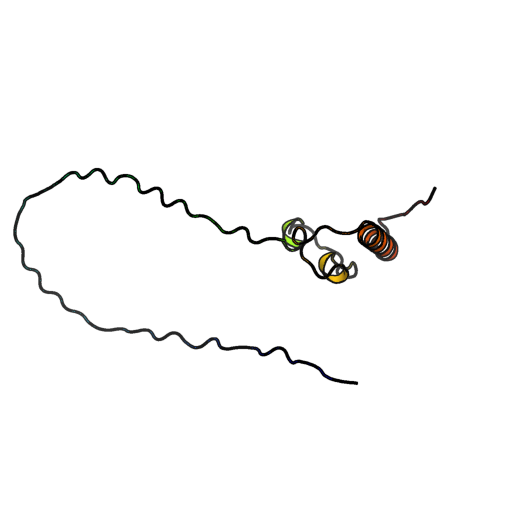.69 81 ILE A O 1
ATOM 582 N N . GLY A 1 82 ? 3.234 3.393 -10.413 1.00 88.31 82 GLY A N 1
ATOM 583 C CA . GLY A 1 82 ? 3.660 4.213 -11.551 1.00 88.31 82 GLY A CA 1
ATOM 584 C C . GLY A 1 82 ? 3.123 3.772 -12.916 1.00 88.31 82 GLY A C 1
ATOM 585 O O . GLY A 1 82 ? 3.273 4.528 -13.867 1.00 88.31 82 GLY A O 1
ATOM 586 N N . GLU A 1 83 ? 2.448 2.621 -13.017 1.00 90.75 83 GLU A N 1
ATOM 587 C CA . GLU A 1 83 ? 1.848 2.166 -14.284 1.00 90.75 83 GLU A CA 1
ATOM 588 C C . GLU A 1 83 ? 0.595 2.984 -14.650 1.00 90.75 83 GLU A C 1
ATOM 590 O O . GLU A 1 83 ? 0.403 3.384 -15.794 1.00 90.75 83 GLU A O 1
ATOM 595 N N . TRP A 1 84 ? -0.256 3.268 -13.659 1.00 91.25 84 TRP A N 1
ATOM 596 C CA . TRP A 1 84 ? -1.493 4.028 -13.841 1.00 91.25 84 TRP A CA 1
ATOM 597 C C . TRP A 1 84 ? -1.673 5.072 -12.743 1.00 91.25 84 TRP A C 1
ATOM 599 O O . TRP A 1 84 ? -1.236 4.899 -11.604 1.00 91.25 84 TRP A O 1
ATOM 609 N N . HIS A 1 85 ? -2.375 6.154 -13.077 1.00 90.25 85 HIS A N 1
ATOM 610 C CA . HIS A 1 85 ? -2.795 7.141 -12.091 1.00 90.25 85 HIS A CA 1
ATOM 611 C C . HIS A 1 85 ? -3.943 6.581 -11.243 1.00 90.25 85 HIS A C 1
ATOM 613 O O . HIS A 1 85 ? -4.966 6.151 -11.778 1.00 90.25 85 HIS A O 1
ATOM 619 N N . VAL A 1 86 ? -3.785 6.602 -9.920 1.00 92.50 86 VAL A N 1
ATOM 620 C CA . VAL A 1 86 ? -4.784 6.073 -8.984 1.00 92.50 86 VAL A CA 1
ATOM 621 C C . VAL A 1 86 ? -5.861 7.124 -8.731 1.00 92.50 86 VAL A C 1
ATOM 623 O O . VAL A 1 86 ? -5.564 8.309 -8.560 1.00 92.50 86 VAL A O 1
ATOM 626 N N . ARG A 1 87 ? -7.127 6.705 -8.690 1.00 94.12 87 ARG A N 1
ATOM 627 C CA . ARG A 1 87 ? -8.228 7.606 -8.337 1.00 94.12 87 ARG A CA 1
ATOM 628 C C . ARG A 1 87 ? -8.267 7.872 -6.831 1.00 94.12 87 ARG A C 1
ATOM 630 O O . ARG A 1 87 ? -7.871 7.035 -6.026 1.00 94.12 87 ARG A O 1
ATOM 637 N N . HIS A 1 88 ? -8.819 9.018 -6.437 1.00 94.81 88 HIS A N 1
ATOM 638 C CA . HIS A 1 88 ? -8.896 9.412 -5.027 1.00 94.81 88 HIS A CA 1
ATOM 639 C C . HIS A 1 88 ? -9.637 8.391 -4.146 1.00 94.81 88 HIS A C 1
ATOM 641 O O . HIS A 1 88 ? -9.158 8.038 -3.073 1.00 94.81 88 HIS A O 1
ATOM 647 N N . ASP A 1 89 ? -10.768 7.864 -4.612 1.00 94.88 89 ASP A N 1
ATOM 648 C CA . ASP A 1 89 ? -11.552 6.846 -3.905 1.00 94.88 89 ASP A CA 1
ATOM 649 C C . ASP A 1 89 ? -10.764 5.553 -3.663 1.00 94.88 89 ASP A C 1
ATOM 651 O O . ASP A 1 89 ? -10.857 4.964 -2.587 1.00 94.88 89 ASP A O 1
ATOM 655 N N . GLN A 1 90 ? -9.938 5.141 -4.626 1.00 94.12 90 GLN A N 1
ATOM 656 C CA . GLN A 1 90 ? -9.070 3.971 -4.486 1.00 94.12 90 GLN A CA 1
ATOM 657 C C . GLN A 1 90 ? -7.976 4.198 -3.437 1.00 94.12 90 GLN A C 1
ATOM 659 O O . GLN A 1 90 ? -7.699 3.300 -2.641 1.00 94.12 90 GLN A O 1
ATOM 664 N N . VAL A 1 91 ? -7.393 5.403 -3.395 1.00 93.31 91 VAL A N 1
ATOM 665 C CA . VAL A 1 91 ? -6.412 5.776 -2.363 1.00 93.31 91 VAL A CA 1
ATOM 666 C C . VAL A 1 91 ? -7.062 5.759 -0.983 1.00 93.31 91 VAL A C 1
ATOM 668 O O . VAL A 1 91 ? -6.535 5.125 -0.072 1.00 93.31 91 VAL A O 1
ATOM 671 N N . VAL A 1 92 ? -8.225 6.397 -0.826 1.00 94.44 92 VAL A N 1
ATOM 672 C CA . VAL A 1 92 ? -8.951 6.424 0.453 1.00 94.44 92 VAL A CA 1
ATOM 673 C C . VAL A 1 92 ? -9.311 5.009 0.906 1.00 94.44 92 VAL A C 1
ATOM 675 O O . VAL A 1 92 ? -9.090 4.669 2.066 1.00 94.44 92 VAL A O 1
ATOM 678 N N . ASN A 1 93 ? -9.805 4.161 0.001 1.00 94.44 93 ASN A N 1
ATOM 679 C CA . ASN A 1 93 ? -10.133 2.772 0.315 1.00 94.44 93 ASN A CA 1
ATOM 680 C C . ASN A 1 93 ? -8.906 1.975 0.788 1.00 94.44 93 ASN A C 1
ATOM 682 O O . ASN A 1 93 ? -8.985 1.242 1.771 1.00 94.44 93 ASN A O 1
ATOM 686 N N . TYR A 1 94 ? -7.758 2.153 0.130 1.00 94.38 94 TYR A N 1
ATOM 687 C CA . TYR A 1 94 ? -6.514 1.513 0.554 1.00 94.38 94 TYR A CA 1
ATOM 688 C C . TYR A 1 94 ? -6.063 2.004 1.936 1.00 94.38 94 TYR A C 1
ATOM 690 O O . TYR A 1 94 ? -5.714 1.189 2.786 1.00 94.38 94 TYR A O 1
ATOM 698 N N . MET A 1 95 ? -6.146 3.309 2.212 1.00 93.44 95 MET A N 1
ATOM 699 C CA . MET A 1 95 ? -5.807 3.856 3.532 1.00 93.44 95 MET A CA 1
ATOM 700 C C . MET A 1 95 ? -6.729 3.322 4.636 1.00 93.44 95 MET A C 1
ATOM 702 O O . MET A 1 95 ? -6.240 2.978 5.711 1.00 93.44 95 MET A O 1
ATOM 706 N N . LYS A 1 96 ? -8.037 3.186 4.366 1.00 94.38 96 LYS A N 1
ATOM 707 C CA . LYS A 1 96 ? -9.000 2.568 5.296 1.00 94.38 96 LYS A CA 1
ATOM 708 C C . LYS A 1 96 ? -8.642 1.113 5.593 1.00 94.38 96 LYS A C 1
ATOM 710 O O . LYS A 1 96 ? -8.534 0.737 6.755 1.00 94.38 96 LYS A O 1
ATOM 715 N N . LEU A 1 97 ? -8.338 0.329 4.561 1.00 94.00 97 LEU A N 1
ATOM 716 C CA . LEU A 1 97 ? -7.896 -1.056 4.729 1.00 94.00 97 LEU A CA 1
ATOM 717 C C . LEU A 1 97 ? -6.592 -1.166 5.533 1.00 94.00 97 LEU A C 1
ATOM 719 O O . LEU A 1 97 ? -6.439 -2.073 6.348 1.00 94.00 97 LEU A O 1
ATOM 723 N N . LEU A 1 98 ? -5.646 -0.251 5.319 1.00 93.31 98 LEU A N 1
ATOM 724 C CA . LEU A 1 98 ? -4.410 -0.219 6.093 1.00 93.31 98 LEU A CA 1
ATOM 725 C C . LEU A 1 98 ? -4.668 0.084 7.573 1.00 93.31 98 LEU A C 1
ATOM 727 O O . LEU A 1 98 ? -4.064 -0.569 8.419 1.00 93.31 98 LEU A O 1
ATOM 731 N N . ALA A 1 99 ? -5.575 1.011 7.884 1.00 94.31 99 ALA A N 1
ATOM 732 C CA . ALA A 1 99 ? -5.984 1.301 9.259 1.00 94.31 99 ALA A CA 1
ATOM 733 C C . ALA A 1 99 ? -6.633 0.087 9.944 1.00 94.31 99 ALA A C 1
ATOM 735 O O . ALA A 1 99 ? -6.371 -0.180 11.110 1.00 94.31 99 ALA A O 1
ATOM 736 N N . GLU A 1 100 ? -7.416 -0.708 9.210 1.00 93.38 100 GLU A N 1
ATOM 737 C CA . GLU A 1 100 ? -8.021 -1.937 9.744 1.00 93.38 100 GLU A CA 1
ATOM 738 C C . GLU A 1 100 ? -7.007 -3.067 9.989 1.00 93.38 100 GLU A C 1
ATOM 740 O O . GLU A 1 100 ? -7.220 -3.921 10.850 1.00 93.38 100 GLU A O 1
ATOM 745 N N . LYS A 1 101 ? -5.926 -3.127 9.201 1.00 93.12 101 LYS A N 1
ATOM 746 C CA . LYS A 1 101 ? -4.933 -4.219 9.249 1.00 93.12 101 LYS A CA 1
ATOM 747 C C . LYS A 1 101 ? -3.696 -3.899 10.082 1.00 93.12 101 LYS A C 1
ATOM 749 O O . LYS A 1 101 ? -2.918 -4.811 10.366 1.00 93.12 101 LYS A O 1
ATOM 754 N N . SER A 1 102 ? -3.476 -2.633 10.421 1.00 92.31 102 SER A N 1
ATOM 755 C CA . SER A 1 102 ? -2.263 -2.163 11.082 1.00 92.31 102 SER A CA 1
ATOM 756 C C . SER A 1 102 ? -2.599 -1.267 12.264 1.00 92.31 102 SER A C 1
ATOM 758 O O . SER A 1 102 ? -3.104 -0.166 12.081 1.00 92.31 102 SER A O 1
ATOM 760 N N . ASP A 1 103 ? -2.132 -1.653 13.452 1.00 91.00 103 ASP A N 1
ATOM 761 C CA . ASP A 1 103 ? -2.256 -0.859 14.687 1.00 91.00 103 ASP A CA 1
ATOM 762 C C . ASP A 1 103 ? -1.522 0.497 14.627 1.00 91.00 103 ASP A C 1
ATOM 764 O O . ASP A 1 103 ? -1.627 1.326 15.526 1.00 91.00 103 ASP A O 1
ATOM 768 N N . ARG A 1 104 ? -0.719 0.722 13.578 1.00 91.06 104 ARG A N 1
ATOM 769 C CA . ARG A 1 104 ? 0.087 1.938 13.392 1.00 91.06 104 ARG A CA 1
ATOM 770 C C . ARG A 1 104 ? -0.662 3.084 12.712 1.00 91.06 104 ARG A C 1
ATOM 772 O O . ARG A 1 104 ? -0.079 4.156 12.569 1.00 91.06 104 ARG A O 1
ATOM 779 N N . ILE A 1 105 ? -1.867 2.847 12.199 1.00 92.12 105 ILE A N 1
ATOM 780 C CA . ILE A 1 105 ? -2.583 3.801 11.347 1.00 92.12 105 ILE A CA 1
ATOM 781 C C . ILE A 1 105 ? -3.957 4.070 11.959 1.00 92.12 105 ILE A C 1
ATOM 783 O O . ILE A 1 105 ? -4.751 3.151 12.123 1.00 92.12 105 ILE A O 1
ATOM 787 N N . THR A 1 106 ? -4.242 5.343 12.232 1.00 93.06 106 THR A N 1
ATOM 788 C CA . THR A 1 106 ? -5.544 5.828 12.712 1.00 93.06 106 THR A CA 1
ATOM 789 C C . THR A 1 106 ? -6.089 6.844 11.713 1.00 93.06 106 THR A C 1
ATOM 791 O O . THR A 1 106 ? -5.330 7.672 11.206 1.00 93.06 106 THR A O 1
ATOM 794 N N . ILE A 1 107 ? -7.387 6.774 11.412 1.00 92.94 107 ILE A N 1
ATOM 795 C CA . ILE A 1 107 ? -8.075 7.706 10.511 1.00 92.94 107 ILE A CA 1
ATOM 796 C C . ILE A 1 107 ? -9.017 8.580 11.332 1.00 92.94 107 ILE A C 1
ATOM 798 O O . ILE A 1 107 ? -9.843 8.061 12.075 1.00 92.94 107 ILE A O 1
ATOM 802 N N . GLU A 1 108 ? -8.912 9.891 11.135 1.00 92.88 108 GLU A N 1
ATOM 803 C CA . GLU A 1 108 ? -9.819 10.901 11.679 1.00 92.88 108 GLU A CA 1
ATOM 804 C C . GLU A 1 108 ? -10.624 11.508 10.519 1.00 92.88 108 GLU A C 1
ATOM 806 O O . GLU A 1 108 ? -10.052 11.870 9.487 1.00 92.88 108 GLU A O 1
ATOM 811 N N . GLU A 1 109 ? -11.944 11.620 10.675 1.00 89.31 109 GLU A N 1
ATOM 812 C CA . GLU A 1 109 ? -12.836 12.317 9.737 1.00 89.31 109 GLU A CA 1
ATOM 813 C C . GLU A 1 109 ? -13.360 13.586 10.437 1.00 89.31 109 GLU A C 1
ATOM 815 O O . GLU A 1 109 ? -13.816 13.519 11.578 1.00 89.31 109 GLU A O 1
ATOM 820 N N . THR A 1 110 ? -13.228 14.752 9.793 1.00 81.62 110 THR A N 1
ATOM 821 C CA . THR A 1 110 ? -13.593 16.077 10.341 1.00 81.62 110 THR A CA 1
ATOM 822 C C . THR A 1 110 ? -14.654 16.750 9.488 1.00 81.62 110 THR A C 1
ATOM 824 O O . THR A 1 110 ? -14.541 16.657 8.245 1.00 81.62 110 THR A O 1
#

pLDDT: mean 74.44, std 19.95, range [39.0, 94.88]

Secondary structure (DSSP, 8-state):
-----------------------------------------------PPP---B-GGGTS-TTSPPPTTSPPHHHHHSS-BTTSPPPHHHHHHHHHHHHHH-TT------

Sequence (110 aa):
MFANLHYTARKNSLSLASLLALGTIAFGATSSQQVSAQPALSSAVTITPDVGGQPVTAYLPDTVSYNPAIPTPESLLGANIGEWHVRHDQVVNYMKLLAEKSDRITIEET

Foldseek 3Di:
DDDDDDDDDDDDDDDDDDDDDDDDDDDDDDDDDPPPPPPPPPPPPPPDDDPFADAPVVVDDPVDDDDPQQDGLCVQVVDHHRNDDDDPVSVVVSLVSCVVRDPVHDDDDD